Protein AF-A0A3D3JZK2-F1 (afdb_monomer_lite)

Foldseek 3Di:
DVPPDQDEAEEQPPVVQVVVCVVSVHHYDYQHDDPDPDPVSLVVSLVVLVVVCVVVVDPDDDDDDVSSVVNRD

pLDDT: mean 83.39, std 11.2, range [51.38, 93.25]

Sequence (73 aa):
MNRHYDVTAVSSDRAALSKVAEKYGINHHHIEMTRQITPLKDLKSLWKVYRFLKKHKPEIVHTHTPKAGLIGM

Radius of gyration: 12.53 Å; chains: 1; bounding box: 20×26×35 Å

Secondary structure (DSSP, 8-state):
-TTTS--EEEES-HHHHHHHHHHHT-EEEE----SS--HHHHHHHHHHHHHHHHHH--S-----SHHHHHHH-

Structure (mmCIF, N/CA/C/O backbone):
data_AF-A0A3D3JZK2-F1
#
_entry.id   AF-A0A3D3JZK2-F1
#
loop_
_atom_site.group_PDB
_atom_site.id
_atom_site.type_symbol
_atom_site.label_atom_id
_atom_site.label_alt_id
_atom_site.label_comp_id
_atom_site.label_asym_id
_atom_site.label_entity_id
_atom_site.label_seq_id
_atom_site.pdbx_PDB_ins_code
_atom_site.Cartn_x
_atom_site.Cartn_y
_atom_site.Cartn_z
_atom_site.occupancy
_atom_site.B_iso_or_equiv
_atom_site.auth_seq_id
_atom_site.auth_comp_id
_atom_site.auth_asym_id
_atom_site.auth_atom_id
_atom_site.pdbx_PDB_model_num
ATOM 1 N N . MET A 1 1 ? 12.830 -5.900 -12.754 1.00 51.62 1 MET A N 1
ATOM 2 C CA . MET A 1 1 ? 11.599 -6.464 -12.152 1.00 51.62 1 MET A CA 1
ATOM 3 C C . MET A 1 1 ? 10.365 -6.282 -13.033 1.00 51.62 1 MET A C 1
ATOM 5 O O . MET A 1 1 ? 9.639 -7.247 -13.196 1.00 51.62 1 MET A O 1
ATOM 9 N N . ASN A 1 2 ? 10.170 -5.136 -13.695 1.00 51.38 2 ASN A N 1
ATOM 10 C CA . ASN A 1 2 ? 8.967 -4.843 -14.498 1.00 51.38 2 ASN A CA 1
ATOM 11 C C . ASN A 1 2 ? 8.804 -5.574 -15.851 1.00 51.38 2 ASN A C 1
ATOM 13 O O . ASN A 1 2 ? 8.007 -5.159 -16.681 1.00 51.38 2 ASN A O 1
ATOM 17 N N . ARG A 1 3 ? 9.590 -6.623 -16.118 1.00 56.44 3 ARG A N 1
ATOM 18 C CA . ARG A 1 3 ? 9.522 -7.385 -17.380 1.00 56.44 3 ARG A CA 1
ATOM 19 C C . ARG A 1 3 ? 8.788 -8.723 -17.253 1.00 56.44 3 ARG A C 1
ATOM 21 O O . ARG A 1 3 ? 8.524 -9.340 -18.275 1.00 56.44 3 ARG A O 1
ATOM 28 N N . HIS A 1 4 ? 8.456 -9.150 -16.028 1.00 74.38 4 HIS A N 1
ATOM 29 C CA . HIS A 1 4 ? 7.872 -10.475 -15.768 1.00 74.38 4 HIS A CA 1
ATOM 30 C C . HIS A 1 4 ? 6.75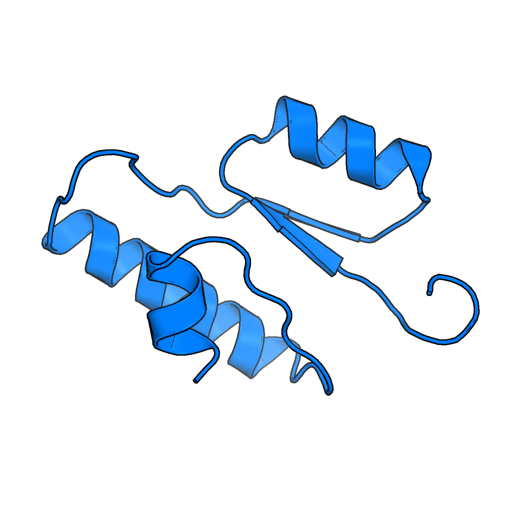8 -10.503 -14.706 1.00 74.38 4 HIS A C 1
ATOM 32 O O . HIS A 1 4 ? 6.099 -11.524 -14.580 1.00 74.38 4 HIS A O 1
ATOM 38 N N . TYR A 1 5 ? 6.527 -9.412 -13.966 1.00 79.88 5 TYR A N 1
ATOM 39 C CA . TYR A 1 5 ? 5.494 -9.333 -12.926 1.00 79.88 5 TYR A CA 1
ATOM 40 C C . TYR A 1 5 ? 4.641 -8.076 -13.113 1.00 79.88 5 TYR A C 1
ATOM 42 O O . TYR A 1 5 ? 5.182 -7.026 -13.467 1.00 79.88 5 TYR A O 1
ATOM 50 N N . ASP A 1 6 ? 3.336 -8.175 -12.836 1.00 85.56 6 ASP A N 1
ATOM 51 C CA . ASP A 1 6 ? 2.458 -7.011 -12.672 1.00 85.56 6 ASP A CA 1
ATOM 52 C C . ASP A 1 6 ? 2.731 -6.385 -11.300 1.00 85.56 6 ASP A C 1
ATOM 54 O O . ASP A 1 6 ? 2.422 -6.951 -10.247 1.00 85.56 6 ASP A O 1
ATOM 58 N N . VAL A 1 7 ? 3.402 -5.237 -11.313 1.00 89.38 7 VAL A N 1
ATOM 59 C CA . VAL A 1 7 ? 3.845 -4.554 -10.102 1.00 89.38 7 VAL A CA 1
ATOM 60 C C . VAL A 1 7 ? 2.844 -3.461 -9.748 1.00 89.38 7 VAL A C 1
ATOM 62 O O . VAL A 1 7 ? 2.529 -2.595 -10.562 1.00 89.38 7 VAL A O 1
ATOM 65 N N . THR A 1 8 ? 2.394 -3.454 -8.492 1.00 91.38 8 THR A N 1
ATOM 66 C CA . THR A 1 8 ? 1.607 -2.352 -7.927 1.00 91.38 8 THR A CA 1
ATOM 67 C C . THR A 1 8 ? 2.342 -1.713 -6.755 1.00 91.38 8 THR A C 1
ATOM 69 O O . THR A 1 8 ? 2.644 -2.378 -5.765 1.00 91.38 8 THR A O 1
ATOM 72 N N . ALA A 1 9 ? 2.601 -0.408 -6.837 1.00 91.62 9 ALA A N 1
ATOM 73 C CA . ALA A 1 9 ? 3.200 0.354 -5.745 1.00 91.62 9 ALA A CA 1
ATOM 74 C C . ALA A 1 9 ? 2.133 0.842 -4.752 1.00 91.62 9 ALA A C 1
ATOM 76 O O . ALA A 1 9 ? 1.101 1.387 -5.143 1.00 91.62 9 ALA A O 1
ATOM 77 N N . VAL A 1 10 ? 2.397 0.703 -3.452 1.00 90.31 10 VAL A N 1
ATOM 78 C CA . VAL A 1 10 ? 1.496 1.161 -2.383 1.00 90.31 10 VAL A CA 1
ATOM 79 C C . VAL A 1 10 ? 2.246 2.109 -1.454 1.00 90.31 10 VAL A C 1
ATOM 81 O O . VAL A 1 10 ? 3.291 1.751 -0.918 1.00 90.31 10 VAL A O 1
ATOM 84 N N . SER A 1 11 ? 1.734 3.327 -1.268 1.00 89.56 11 SER A N 1
ATOM 85 C CA . SER A 1 11 ? 2.342 4.329 -0.380 1.00 89.56 11 SER A CA 1
ATOM 86 C C . SER A 1 11 ? 1.323 5.365 0.100 1.00 89.56 11 SER A C 1
ATOM 88 O O . SER A 1 11 ? 0.258 5.536 -0.500 1.00 89.56 11 SER A O 1
ATOM 90 N N . SER A 1 12 ? 1.666 6.072 1.178 1.00 87.69 12 SER A N 1
ATOM 91 C CA . SER A 1 12 ? 0.891 7.185 1.732 1.00 87.69 12 SER A CA 1
ATOM 92 C C . SER A 1 12 ? 1.167 8.525 1.053 1.00 87.69 12 SER A C 1
ATOM 94 O O . SER A 1 12 ? 0.356 9.436 1.158 1.00 87.69 12 SER A O 1
ATOM 96 N N . ASP A 1 13 ? 2.306 8.680 0.376 1.00 89.19 13 ASP A N 1
ATOM 97 C CA . ASP A 1 13 ? 2.610 9.903 -0.371 1.00 89.19 13 ASP A CA 1
ATOM 98 C C . ASP A 1 13 ? 2.062 9.784 -1.792 1.00 89.19 13 ASP A C 1
ATOM 100 O O . ASP A 1 13 ? 2.666 9.148 -2.655 1.00 89.19 13 ASP A O 1
ATOM 104 N N . ARG A 1 14 ? 0.902 10.397 -2.041 1.00 88.31 14 ARG A N 1
ATOM 105 C CA . ARG A 1 14 ? 0.236 10.350 -3.348 1.00 88.31 14 ARG A CA 1
ATOM 106 C C . ARG A 1 14 ? 1.081 10.964 -4.468 1.00 88.31 14 ARG A C 1
ATOM 108 O O . ARG A 1 14 ? 1.073 10.433 -5.576 1.00 88.31 14 ARG A O 1
ATOM 115 N N . ALA A 1 15 ? 1.789 12.060 -4.199 1.00 88.81 15 ALA A N 1
ATOM 116 C CA . ALA A 1 15 ? 2.538 12.783 -5.223 1.00 88.81 15 ALA A CA 1
ATOM 117 C C . ALA A 1 15 ? 3.796 12.008 -5.626 1.00 88.81 15 ALA A C 1
ATOM 119 O O . ALA A 1 15 ? 4.048 11.811 -6.817 1.00 88.81 15 ALA A O 1
ATOM 120 N N . ALA A 1 16 ? 4.555 11.516 -4.644 1.00 89.12 16 ALA A N 1
ATOM 121 C CA . ALA A 1 16 ? 5.713 10.669 -4.908 1.00 89.12 16 ALA A CA 1
ATOM 122 C C . ALA A 1 16 ? 5.296 9.346 -5.568 1.00 89.12 16 ALA A C 1
ATOM 124 O O . ALA A 1 16 ? 5.930 8.912 -6.529 1.00 89.12 16 ALA A O 1
ATOM 125 N N . LEU A 1 17 ? 4.198 8.741 -5.104 1.00 91.56 17 LEU A N 1
ATOM 126 C CA . LEU A 1 17 ? 3.680 7.490 -5.649 1.00 91.56 17 LEU A CA 1
ATOM 127 C C . LEU A 1 17 ? 3.280 7.626 -7.120 1.00 91.56 17 LEU A C 1
ATOM 129 O O . LEU A 1 17 ? 3.678 6.787 -7.921 1.00 91.56 17 LEU A O 1
ATOM 133 N N . SER A 1 18 ? 2.556 8.687 -7.485 1.00 91.25 18 SER A N 1
ATOM 134 C CA . SER A 1 18 ? 2.162 8.930 -8.879 1.00 91.25 18 SER A CA 1
ATOM 135 C C . SER A 1 18 ? 3.378 9.124 -9.784 1.00 91.25 18 SER A C 1
ATOM 137 O O . SER A 1 18 ? 3.432 8.539 -10.860 1.00 91.25 18 SER A O 1
ATOM 139 N N . LYS A 1 19 ? 4.390 9.881 -9.334 1.00 93.25 19 LYS A N 1
ATOM 140 C CA . LYS A 1 19 ? 5.634 10.083 -10.098 1.00 93.25 19 LYS A CA 1
ATOM 141 C C . LYS A 1 19 ? 6.392 8.777 -10.325 1.00 93.25 19 LYS A C 1
ATOM 143 O O . LYS A 1 19 ? 6.919 8.550 -11.407 1.00 93.25 19 LYS A O 1
ATOM 148 N N . VAL A 1 20 ? 6.467 7.921 -9.305 1.00 91.44 20 VAL A N 1
ATOM 149 C CA . VAL A 1 20 ? 7.103 6.598 -9.415 1.00 91.44 20 VAL A CA 1
ATOM 150 C C . VAL A 1 20 ? 6.297 5.699 -10.352 1.00 91.44 20 VAL A C 1
ATOM 152 O O . VAL A 1 20 ? 6.880 5.043 -11.211 1.00 91.44 20 VAL A O 1
ATOM 155 N N . ALA A 1 21 ? 4.970 5.704 -10.223 1.00 91.94 21 ALA A N 1
ATOM 156 C CA . ALA A 1 21 ? 4.073 4.923 -11.063 1.00 91.94 21 ALA A CA 1
ATOM 157 C C . ALA A 1 21 ? 4.211 5.282 -12.544 1.00 91.94 21 ALA A C 1
ATOM 159 O O . ALA A 1 21 ? 4.395 4.397 -13.373 1.00 91.94 21 ALA A O 1
ATOM 160 N N . GLU A 1 22 ? 4.213 6.577 -12.855 1.00 92.31 22 GLU A N 1
ATOM 161 C CA . GLU A 1 22 ? 4.402 7.098 -14.208 1.00 92.31 22 GLU A CA 1
ATOM 162 C C . GLU A 1 22 ? 5.808 6.791 -14.741 1.00 92.31 22 GLU A C 1
ATOM 164 O O . GLU A 1 22 ? 5.951 6.270 -15.844 1.00 92.31 22 GLU A O 1
ATOM 169 N N . LYS A 1 23 ? 6.850 7.012 -13.927 1.00 92.19 23 LYS A N 1
ATOM 170 C CA . LYS A 1 23 ? 8.247 6.755 -14.312 1.00 92.19 23 LYS A CA 1
ATOM 171 C C . LYS A 1 23 ? 8.503 5.295 -14.691 1.00 92.19 23 LYS A C 1
ATOM 173 O O . LYS A 1 23 ? 9.305 5.035 -15.585 1.00 92.19 23 LYS A O 1
ATOM 178 N N . TYR A 1 24 ? 7.886 4.350 -13.984 1.00 89.25 24 TYR A N 1
ATOM 179 C CA . TYR A 1 24 ? 8.100 2.918 -14.214 1.00 89.25 24 TYR A CA 1
ATOM 180 C C . TYR A 1 24 ? 6.965 2.245 -14.995 1.00 89.25 24 TYR A C 1
ATOM 182 O O . TYR A 1 24 ? 7.097 1.068 -15.321 1.00 89.25 24 TYR A O 1
ATOM 190 N N . GLY A 1 25 ? 5.881 2.960 -15.310 1.00 89.81 25 GLY A N 1
ATOM 191 C CA . GLY A 1 25 ? 4.701 2.403 -15.977 1.00 89.81 25 GLY A CA 1
ATOM 192 C C . GLY A 1 25 ? 4.007 1.315 -15.154 1.00 89.81 25 GLY A C 1
ATOM 193 O O . GLY A 1 25 ? 3.626 0.287 -15.706 1.00 89.81 25 GLY A O 1
ATOM 194 N N . ILE A 1 26 ? 3.906 1.499 -13.834 1.00 91.88 26 ILE A N 1
ATOM 195 C CA . ILE A 1 26 ? 3.304 0.527 -12.906 1.00 91.88 26 ILE A CA 1
ATOM 196 C C . ILE A 1 26 ? 1.981 1.020 -12.333 1.00 91.88 26 ILE A C 1
ATOM 198 O O . ILE A 1 26 ? 1.732 2.223 -12.220 1.00 91.88 26 ILE A O 1
ATOM 202 N N . ASN A 1 27 ? 1.159 0.076 -11.884 1.00 91.06 27 ASN A N 1
ATOM 203 C CA . ASN A 1 27 ? -0.036 0.386 -11.117 1.00 91.06 27 ASN A CA 1
ATOM 204 C C . ASN A 1 27 ? 0.338 0.984 -9.756 1.00 91.06 27 ASN A C 1
ATOM 206 O O . ASN A 1 27 ? 1.407 0.718 -9.197 1.00 91.06 27 ASN A O 1
ATOM 210 N N . HIS A 1 28 ? -0.558 1.786 -9.184 1.00 92.94 28 HIS A N 1
ATOM 211 C CA . HIS A 1 28 ? -0.356 2.314 -7.843 1.00 92.94 28 HIS A CA 1
ATOM 212 C C . HIS A 1 28 ? -1.645 2.413 -7.035 1.00 92.94 28 HIS A C 1
ATOM 214 O O . HIS A 1 28 ? -2.729 2.653 -7.566 1.00 92.94 28 HIS A O 1
ATOM 220 N N . HIS A 1 29 ? -1.522 2.252 -5.719 1.00 92.69 29 HIS A N 1
ATOM 221 C CA . HIS A 1 29 ? -2.635 2.360 -4.790 1.00 92.69 29 HIS A CA 1
ATOM 222 C C . HIS A 1 29 ? -2.245 3.184 -3.564 1.00 92.69 29 HIS A C 1
ATOM 224 O O . HIS A 1 29 ? -1.355 2.832 -2.794 1.00 92.69 29 HIS A O 1
ATOM 230 N N . HIS A 1 30 ? -2.930 4.306 -3.371 1.00 92.88 30 HIS A N 1
ATOM 231 C CA . HIS A 1 30 ? -2.681 5.175 -2.230 1.00 92.88 30 HIS A CA 1
ATOM 232 C C . HIS A 1 30 ? -3.394 4.654 -0.976 1.00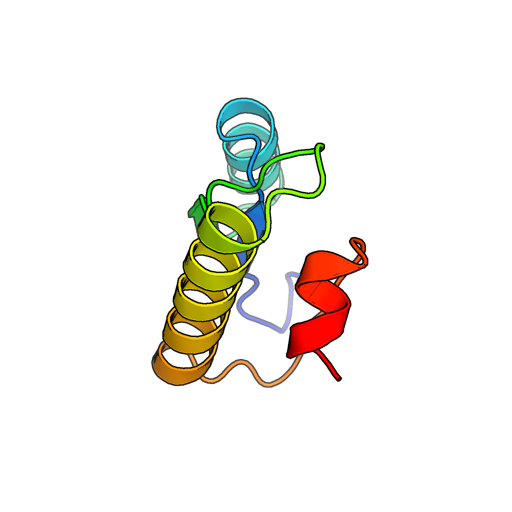 92.88 30 HIS A C 1
ATOM 234 O O . HIS A 1 30 ? -4.628 4.604 -0.932 1.00 92.88 30 HIS A O 1
ATOM 240 N N . ILE A 1 31 ? -2.626 4.363 0.075 1.00 89.19 31 ILE A N 1
ATOM 241 C CA . ILE A 1 31 ? -3.147 4.052 1.409 1.00 89.19 31 ILE A CA 1
ATOM 242 C C . ILE A 1 31 ? -2.555 5.051 2.392 1.00 89.19 31 ILE A C 1
ATOM 244 O O . ILE A 1 31 ? -1.352 5.096 2.614 1.00 89.19 31 ILE A O 1
ATOM 248 N N . GLU A 1 32 ? -3.428 5.845 3.002 1.00 85.25 32 GLU A N 1
ATOM 249 C CA . GLU A 1 32 ? -3.041 6.791 4.041 1.00 85.25 32 GLU A CA 1
ATOM 250 C C . GLU A 1 32 ? -2.438 6.053 5.246 1.00 85.25 32 GLU A C 1
ATOM 252 O O . GLU A 1 32 ? -3.066 5.154 5.814 1.00 85.25 32 GLU A O 1
ATOM 257 N N . MET A 1 33 ? -1.230 6.459 5.636 1.00 83.38 33 MET A N 1
ATOM 258 C CA . MET A 1 33 ? -0.507 5.965 6.804 1.00 83.38 33 MET A CA 1
ATOM 259 C C . MET A 1 33 ? 0.094 7.156 7.546 1.00 83.38 33 MET A C 1
ATOM 261 O O . MET A 1 33 ? 0.740 8.016 6.947 1.00 83.38 33 MET A O 1
ATOM 265 N N . THR A 1 34 ? -0.114 7.219 8.856 1.00 79.62 34 THR A N 1
ATOM 266 C CA . THR A 1 34 ? 0.470 8.264 9.701 1.00 79.62 34 THR A CA 1
ATOM 267 C C . THR A 1 34 ? 1.920 7.915 10.045 1.00 79.62 34 THR A C 1
ATOM 269 O O . THR A 1 34 ? 2.264 6.745 10.225 1.00 79.62 34 THR A O 1
ATOM 272 N N . ARG A 1 35 ? 2.793 8.926 10.167 1.00 78.50 35 ARG A N 1
ATOM 273 C CA . ARG A 1 35 ? 4.151 8.733 10.718 1.00 78.50 35 ARG A CA 1
ATOM 274 C C . ARG A 1 35 ? 4.142 8.546 12.238 1.00 78.50 35 ARG A C 1
ATOM 276 O O . ARG A 1 35 ? 5.002 7.859 12.767 1.00 78.50 35 ARG A O 1
ATOM 283 N N . GLN A 1 36 ? 3.164 9.133 12.927 1.00 81.38 36 GLN A N 1
ATOM 284 C CA . GLN A 1 36 ? 2.958 8.921 14.359 1.00 81.38 36 GLN A CA 1
ATOM 285 C C . GLN A 1 36 ? 2.318 7.550 14.613 1.00 81.38 36 GLN A C 1
ATOM 287 O O . GLN A 1 36 ? 1.559 7.046 13.781 1.00 81.38 36 GLN A O 1
ATOM 292 N N . ILE A 1 37 ? 2.621 6.946 15.760 1.00 77.06 37 ILE A N 1
ATOM 293 C CA . ILE A 1 37 ? 1.930 5.740 16.218 1.00 77.06 37 ILE A CA 1
ATOM 294 C C . ILE A 1 37 ? 0.574 6.182 16.761 1.00 77.06 37 ILE A C 1
ATOM 296 O O . ILE A 1 37 ? 0.484 6.885 17.764 1.00 77.06 37 ILE A O 1
ATOM 300 N N . THR A 1 38 ? -0.483 5.806 16.056 1.00 84.19 38 THR A N 1
ATOM 301 C CA . THR A 1 38 ? -1.860 6.197 16.361 1.00 84.19 38 THR A CA 1
ATOM 302 C C . THR A 1 38 ? -2.739 4.957 16.248 1.00 84.19 38 THR A C 1
ATOM 304 O O . THR A 1 38 ? -3.238 4.691 15.156 1.00 84.19 38 THR A O 1
ATOM 307 N N . PRO A 1 39 ? -2.955 4.197 17.339 1.00 82.56 39 PRO A N 1
ATOM 308 C CA . PRO A 1 39 ? -3.472 2.826 17.284 1.00 82.56 39 PRO A CA 1
ATOM 309 C C . PRO A 1 39 ? -4.737 2.645 16.436 1.00 82.56 39 PRO A C 1
ATOM 311 O O . PRO A 1 39 ? -4.809 1.743 15.609 1.00 82.56 39 PRO A O 1
ATOM 314 N N . LEU A 1 40 ? -5.713 3.551 16.563 1.00 87.12 40 LEU A N 1
ATOM 315 C CA . LEU A 1 40 ? -6.964 3.492 15.798 1.00 87.12 40 LEU A CA 1
ATOM 316 C C . LEU A 1 40 ? -6.764 3.745 14.295 1.00 87.12 40 LEU A C 1
ATOM 318 O O . LEU A 1 40 ? -7.338 3.050 13.454 1.00 87.12 40 LEU A O 1
ATOM 322 N N . LYS A 1 41 ? -5.949 4.746 13.936 1.00 83.75 41 LYS A N 1
ATOM 323 C CA . LYS A 1 41 ? -5.647 5.057 12.528 1.00 83.75 41 LYS A CA 1
ATOM 324 C C . LYS A 1 41 ? -4.746 3.987 11.920 1.00 83.75 41 LYS A C 1
ATOM 326 O O . LYS A 1 41 ? -4.931 3.631 10.758 1.00 83.75 41 LYS A O 1
ATOM 331 N N . ASP A 1 42 ? -3.843 3.441 12.723 1.00 84.56 42 ASP A N 1
ATOM 332 C CA . ASP A 1 42 ? -2.934 2.377 12.330 1.00 84.56 42 ASP A CA 1
ATOM 333 C C . ASP A 1 42 ? -3.721 1.106 12.043 1.00 84.56 42 ASP A C 1
ATOM 335 O O . ASP A 1 42 ? -3.614 0.593 10.934 1.00 84.56 42 ASP A O 1
ATOM 339 N N . LEU A 1 43 ? -4.627 0.690 12.934 1.00 87.25 43 LEU A N 1
ATOM 340 C CA . LEU A 1 43 ? -5.511 -0.455 12.706 1.00 87.25 43 LEU A CA 1
ATOM 341 C C . LEU A 1 43 ? -6.376 -0.280 11.449 1.00 87.25 43 LEU A C 1
ATOM 343 O O . LEU A 1 43 ? -6.511 -1.206 10.648 1.00 87.25 43 LEU A O 1
ATOM 347 N N . LYS A 1 44 ? -6.907 0.925 11.211 1.00 88.56 44 LYS A N 1
ATOM 348 C CA . LYS A 1 44 ? -7.654 1.232 9.981 1.00 88.56 44 LYS A CA 1
ATOM 349 C C . LYS A 1 44 ? -6.771 1.138 8.732 1.00 88.56 44 LYS A C 1
ATOM 351 O O . LYS A 1 44 ? -7.228 0.638 7.704 1.00 88.56 44 LYS A O 1
ATOM 356 N N . SER A 1 45 ? -5.530 1.624 8.795 1.00 86.94 45 SER A N 1
ATOM 357 C CA . SER A 1 45 ? -4.573 1.537 7.683 1.00 86.94 45 SER A CA 1
ATOM 358 C C . SER A 1 45 ? -4.166 0.085 7.411 1.00 86.94 45 SER A C 1
ATOM 360 O O . SER A 1 45 ? -4.189 -0.347 6.259 1.00 86.94 45 SER A O 1
ATOM 362 N N . LEU A 1 46 ? -3.938 -0.694 8.470 1.00 87.56 46 LEU A N 1
ATOM 363 C CA . LEU A 1 46 ? -3.640 -2.118 8.418 1.00 87.56 46 LEU A CA 1
ATOM 364 C C . LEU A 1 46 ? -4.794 -2.888 7.767 1.00 87.56 46 LEU A C 1
ATOM 366 O O . LEU A 1 46 ? -4.591 -3.634 6.814 1.00 87.56 46 LEU A O 1
ATOM 370 N N . TRP A 1 47 ? -6.033 -2.631 8.185 1.00 89.25 47 TRP A N 1
ATOM 371 C CA . TRP A 1 47 ? -7.204 -3.275 7.592 1.00 89.25 47 TRP A CA 1
ATOM 372 C C . TRP A 1 47 ? -7.378 -2.941 6.101 1.00 89.25 47 TRP A C 1
ATOM 374 O O . TRP A 1 47 ? -7.739 -3.811 5.305 1.00 89.25 47 TRP A O 1
ATOM 384 N N . LYS A 1 48 ? -7.072 -1.702 5.684 1.00 90.06 48 LYS A N 1
ATOM 385 C CA . LYS A 1 48 ? -7.067 -1.320 4.260 1.00 90.06 48 LYS A CA 1
ATOM 386 C C . LYS A 1 48 ? -6.020 -2.106 3.467 1.00 90.06 48 LYS A C 1
ATOM 388 O O . LYS A 1 48 ? -6.359 -2.604 2.394 1.00 90.06 48 LYS A O 1
ATOM 393 N N . VAL A 1 49 ? -4.797 -2.236 3.990 1.00 89.12 49 VAL A N 1
ATOM 394 C CA . VAL A 1 49 ? -3.725 -3.030 3.363 1.00 89.12 49 VAL A CA 1
ATOM 395 C C . VAL A 1 49 ? -4.135 -4.499 3.283 1.00 89.12 49 VAL A C 1
ATOM 397 O O . VAL A 1 49 ? -4.112 -5.069 2.198 1.00 89.12 49 VAL A O 1
ATOM 400 N N . TYR A 1 50 ? -4.613 -5.091 4.379 1.00 88.62 50 TYR A N 1
ATOM 401 C CA . TYR A 1 50 ? -5.092 -6.476 4.402 1.00 88.62 50 TYR A CA 1
ATOM 402 C C . TYR A 1 50 ? -6.181 -6.721 3.350 1.00 88.62 50 TYR A C 1
ATOM 404 O O . TYR A 1 50 ? -6.103 -7.666 2.565 1.00 88.62 50 TYR A O 1
ATOM 412 N N . ARG A 1 51 ? -7.181 -5.837 3.270 1.00 91.88 51 ARG A N 1
ATOM 413 C CA . ARG A 1 51 ? -8.256 -5.948 2.276 1.00 91.88 51 ARG A CA 1
ATOM 414 C C . ARG A 1 51 ? -7.736 -5.787 0.846 1.00 91.88 51 ARG A C 1
ATOM 416 O O . ARG A 1 51 ? -8.232 -6.459 -0.056 1.00 91.88 51 ARG A O 1
ATOM 423 N N . PHE A 1 52 ? -6.756 -4.909 0.637 1.00 91.31 52 PHE A N 1
ATOM 424 C CA . PHE A 1 52 ? -6.103 -4.721 -0.656 1.00 91.31 52 PHE A CA 1
ATOM 425 C C . PHE A 1 52 ? -5.359 -5.988 -1.094 1.00 91.31 52 PHE A C 1
ATOM 427 O O . PHE A 1 52 ? -5.602 -6.469 -2.202 1.00 91.31 52 PHE A O 1
ATOM 434 N N . LEU A 1 53 ? -4.541 -6.567 -0.210 1.00 90.00 53 LEU A N 1
ATOM 435 C CA . LEU A 1 53 ? -3.804 -7.806 -0.464 1.00 90.00 53 LEU A CA 1
ATOM 436 C C . LEU A 1 53 ? -4.756 -8.982 -0.694 1.00 90.00 53 LEU A C 1
ATOM 438 O O . LEU A 1 53 ? -4.608 -9.704 -1.671 1.00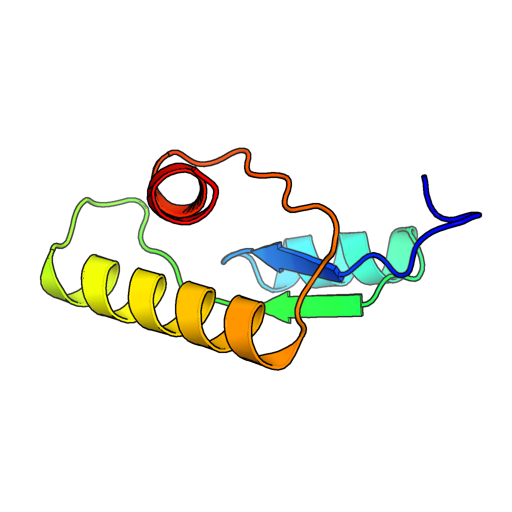 90.00 53 LEU A O 1
ATOM 442 N N . LYS A 1 54 ? -5.803 -9.129 0.128 1.00 90.12 54 LYS A N 1
ATOM 443 C CA . LYS A 1 54 ? -6.810 -10.190 -0.035 1.00 90.12 54 LYS A CA 1
ATOM 444 C C . LYS A 1 54 ? -7.570 -10.092 -1.362 1.00 90.12 54 LYS A C 1
ATOM 446 O O . LYS A 1 54 ? -7.959 -11.119 -1.914 1.00 90.12 54 LYS A O 1
ATOM 451 N N . LYS A 1 55 ? -7.794 -8.873 -1.868 1.00 92.00 55 LYS A N 1
ATOM 452 C CA . LYS A 1 55 ? -8.464 -8.637 -3.155 1.00 92.00 55 LYS A CA 1
ATOM 453 C C . LYS A 1 55 ? -7.558 -8.955 -4.347 1.00 92.00 55 LYS A C 1
ATOM 455 O O . LYS A 1 55 ? -8.039 -9.562 -5.295 1.00 92.00 55 LYS A O 1
ATOM 460 N N . HIS A 1 56 ? -6.294 -8.532 -4.307 1.00 89.12 56 HIS A N 1
ATOM 461 C CA . HIS A 1 56 ? -5.376 -8.668 -5.447 1.00 89.12 56 HIS A CA 1
ATOM 462 C C . HIS A 1 56 ? -4.560 -9.963 -5.422 1.00 89.12 56 HIS A C 1
ATOM 464 O O . HIS A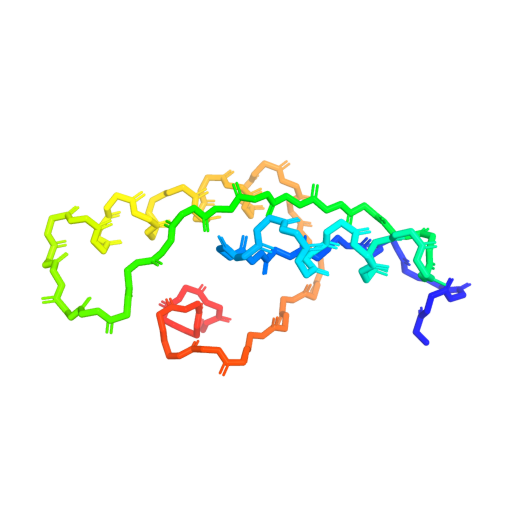 1 56 ? -4.021 -10.336 -6.453 1.00 89.12 56 HIS A O 1
ATOM 470 N N . LYS A 1 57 ? -4.494 -10.649 -4.272 1.00 88.44 57 LYS A N 1
ATOM 471 C CA . LYS A 1 57 ? -3.765 -11.909 -4.054 1.00 88.44 57 LYS A CA 1
ATOM 472 C C . LYS A 1 57 ? -2.364 -11.904 -4.695 1.00 88.44 57 LYS A C 1
ATOM 474 O O . LYS A 1 57 ? -2.082 -12.767 -5.521 1.00 88.44 57 LYS A O 1
ATOM 479 N N . PRO A 1 58 ? -1.508 -10.921 -4.362 1.00 88.88 58 PRO A N 1
ATOM 480 C CA . PRO A 1 58 ? -0.181 -10.848 -4.955 1.00 88.88 58 PRO A CA 1
ATOM 481 C C . PRO A 1 58 ? 0.658 -12.060 -4.543 1.00 88.88 58 PRO A C 1
ATOM 483 O O . PRO A 1 58 ? 0.595 -12.504 -3.399 1.00 88.88 58 PRO A O 1
ATOM 486 N N . GLU A 1 59 ? 1.480 -12.552 -5.465 1.00 88.25 59 GLU A N 1
ATOM 487 C CA . GLU A 1 59 ? 2.432 -13.638 -5.201 1.00 88.25 59 GLU A CA 1
ATOM 488 C C . GLU A 1 59 ? 3.603 -13.173 -4.328 1.00 88.25 59 GLU A C 1
ATOM 490 O O . GLU A 1 59 ? 4.166 -13.944 -3.556 1.00 88.25 59 GLU A O 1
ATOM 495 N N . ILE A 1 60 ? 3.968 -11.892 -4.448 1.00 87.50 60 ILE A N 1
ATOM 496 C CA . ILE A 1 60 ? 5.109 -11.289 -3.765 1.00 87.50 60 ILE A CA 1
ATOM 497 C C . ILE A 1 60 ? 4.656 -9.979 -3.129 1.00 87.50 60 ILE A C 1
ATOM 499 O O . ILE A 1 60 ? 4.109 -9.099 -3.796 1.00 87.50 60 ILE A O 1
ATOM 503 N N . VAL A 1 61 ? 4.933 -9.824 -1.836 1.00 87.88 61 VAL A N 1
ATOM 504 C CA . VAL A 1 61 ? 4.726 -8.576 -1.098 1.00 87.88 61 VAL A CA 1
ATOM 505 C C . VAL A 1 61 ? 6.084 -8.086 -0.611 1.00 87.88 61 VAL A C 1
ATOM 507 O O . VAL A 1 61 ? 6.784 -8.788 0.111 1.00 87.88 61 VAL A O 1
ATOM 510 N N . HIS A 1 62 ? 6.468 -6.874 -1.015 1.00 86.19 62 HIS A N 1
ATOM 511 C CA . HIS A 1 62 ? 7.710 -6.243 -0.577 1.00 86.19 62 HIS A CA 1
ATOM 512 C C . HIS A 1 62 ? 7.403 -4.998 0.252 1.00 86.19 62 HIS A C 1
ATOM 514 O O . HIS A 1 62 ? 6.743 -4.071 -0.221 1.00 86.19 62 HIS A O 1
ATOM 520 N N . THR A 1 63 ? 7.872 -4.973 1.498 1.00 84.94 63 THR A N 1
ATOM 521 C CA . THR A 1 63 ? 7.559 -3.905 2.451 1.00 84.94 63 THR A CA 1
ATOM 522 C C . THR A 1 63 ? 8.830 -3.262 2.977 1.00 84.94 63 THR A C 1
ATOM 524 O O . THR A 1 63 ? 9.704 -3.954 3.487 1.00 84.94 63 THR A O 1
ATOM 527 N N . HIS A 1 64 ? 8.899 -1.933 2.931 1.00 80.25 64 HIS A N 1
ATOM 528 C CA . HIS A 1 64 ? 10.013 -1.172 3.509 1.00 80.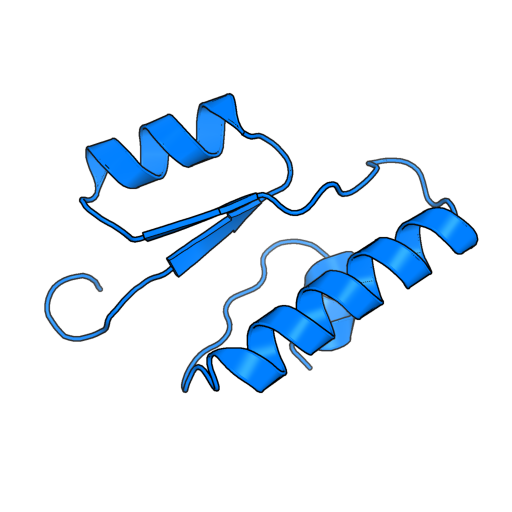25 64 HIS A CA 1
ATOM 529 C C . HIS A 1 64 ? 9.667 -0.488 4.837 1.00 80.25 64 HIS A C 1
ATOM 531 O O . HIS A 1 64 ? 10.551 0.051 5.495 1.00 80.25 64 HIS A O 1
ATOM 537 N N . THR A 1 65 ? 8.392 -0.476 5.240 1.00 75.50 65 THR A N 1
ATOM 538 C CA . THR A 1 65 ? 7.955 0.176 6.481 1.00 75.50 65 THR A CA 1
ATOM 539 C C . THR A 1 65 ? 7.529 -0.860 7.520 1.00 75.50 65 THR A C 1
ATOM 541 O O . THR A 1 65 ? 6.896 -1.852 7.157 1.00 75.50 65 THR A O 1
ATOM 544 N N . PRO A 1 66 ? 7.795 -0.630 8.819 1.00 61.84 66 PRO A N 1
ATOM 545 C CA . PRO A 1 66 ? 7.443 -1.582 9.874 1.00 61.84 66 PRO A CA 1
ATOM 546 C C . PRO A 1 66 ? 5.929 -1.838 9.967 1.00 61.84 66 PRO A C 1
ATOM 548 O O . PRO A 1 66 ? 5.519 -2.957 10.250 1.00 61.84 66 PRO A O 1
ATOM 551 N N . LYS A 1 67 ? 5.082 -0.844 9.648 1.00 68.25 67 LYS A N 1
ATOM 552 C CA . LYS A 1 67 ? 3.614 -1.011 9.603 1.00 68.25 67 LYS A CA 1
ATOM 553 C C . LYS A 1 67 ? 3.163 -1.940 8.471 1.00 68.25 67 LYS A C 1
ATOM 555 O O . LYS A 1 67 ? 2.263 -2.742 8.676 1.00 68.25 67 LYS A O 1
ATOM 560 N N . ALA A 1 68 ? 3.771 -1.831 7.288 1.00 62.28 68 ALA A N 1
ATOM 561 C CA . ALA A 1 68 ? 3.477 -2.743 6.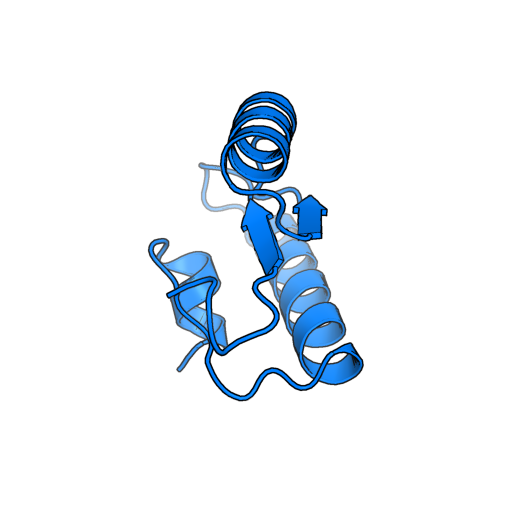184 1.00 62.28 68 ALA A CA 1
ATOM 562 C C . ALA A 1 68 ? 4.082 -4.133 6.437 1.00 62.28 68 ALA A C 1
ATOM 564 O O . ALA A 1 68 ? 3.427 -5.133 6.158 1.00 62.28 68 ALA A O 1
ATOM 565 N N . GLY A 1 69 ? 5.277 -4.195 7.037 1.00 61.47 69 GLY A N 1
ATOM 566 C CA . GLY A 1 69 ? 5.919 -5.443 7.455 1.00 61.47 69 GLY A CA 1
ATOM 567 C C . GLY A 1 69 ? 5.084 -6.241 8.456 1.00 61.47 69 GLY A C 1
ATOM 568 O O . GLY A 1 69 ? 5.065 -7.457 8.377 1.00 61.47 69 GLY A O 1
ATOM 569 N N . LEU A 1 70 ? 4.303 -5.575 9.312 1.00 67.31 70 LEU A N 1
ATOM 570 C CA . LEU A 1 70 ? 3.392 -6.237 10.255 1.00 67.31 70 LEU A CA 1
ATOM 571 C C . LEU A 1 70 ? 2.259 -7.039 9.578 1.00 67.31 70 LEU A C 1
ATOM 573 O O . LEU A 1 70 ? 1.638 -7.865 10.232 1.00 67.31 70 LEU A O 1
ATOM 577 N N . ILE A 1 71 ? 1.963 -6.772 8.299 1.00 63.09 71 ILE A N 1
ATOM 578 C CA . ILE A 1 71 ? 0.991 -7.530 7.482 1.00 63.09 71 ILE A CA 1
ATOM 579 C C . ILE A 1 71 ? 1.689 -8.426 6.456 1.00 63.09 71 ILE A C 1
ATOM 581 O O . ILE A 1 71 ? 1.104 -9.404 6.003 1.00 63.09 71 ILE A O 1
ATOM 585 N N . GLY A 1 72 ? 2.891 -8.043 6.021 1.00 55.41 72 GLY A N 1
ATOM 586 C CA . GLY A 1 72 ? 3.661 -8.773 5.015 1.00 55.41 72 GLY A CA 1
ATOM 587 C C . GLY A 1 72 ? 4.384 -10.017 5.541 1.00 55.41 72 GLY A C 1
ATOM 588 O O . GLY A 1 72 ? 4.855 -10.794 4.716 1.00 55.41 72 GLY A O 1
ATOM 589 N N . MET A 1 73 ? 4.489 -10.179 6.865 1.00 52.38 73 MET A N 1
ATOM 590 C CA . MET A 1 73 ? 4.912 -11.418 7.539 1.00 52.38 73 MET A CA 1
ATOM 591 C C . MET A 1 73 ? 3.714 -12.343 7.740 1.00 52.38 73 MET A C 1
ATOM 593 O O . MET A 1 73 ? 3.886 -13.559 7.513 1.00 52.38 73 MET A O 1
#